Protein AF-0000000068017783 (afdb_homodimer)

Nearest PDB structures (foldseek):
  2cjj-assembly1_A  TM=8.741E-01  e=2.371E-04  Antirrhinum majus
  2cqq-assembly1_A  TM=9.402E-01  e=2.053E-01  Homo sapiens
  1wgx-assembly1_A  TM=7.388E-01  e=7.489E-01  Homo sapiens
  2cra-assembly1_A  TM=5.022E-01  e=3.665E+00  Homo sapiens
  2cjj-assembly1_A  TM=8.751E-01  e=1.896E-04  Antirrhinum majus

InterPro domains:
  IPR001005 SANT/Myb domain [PF00249] (17-60)
  IPR001005 SANT/Myb domain [PS50090] (17-64)
  IPR001005 SANT/Myb domain [SM00717] (13-66)
  IPR001005 SANT/Myb domain [cd00167] (17-60)
  IPR009057 Homedomain-like superfamily [SSF46689] (16-71)
  IPR017884 SANT domain [PS51293] (12-68)
  IPR044636 Transcription factor RADIALIS-like [PTHR43952] (1-82)

pLDDT: mean 80.36, std 24.0, range [30.39, 98.75]

Secondary structure (DSSP, 8-state):
------------TT----HHHHHHHHHHHHHS-TT-TTHHHHHHHHTTTSS-HHHHHHHHHHHHHHHHHHHHTTS---------/------------TT----HHHHHHHHHHHHHS-TT-TTHHHHHHHHTTTSS-HHHHHHHHHHHHHHHHHHHHTTS---------

Structure (mmCIF, N/CA/C/O backbone):
data_AF-0000000068017783-model_v1
#
loop_
_entity.id
_entity.type
_entity.pdbx_description
1 polymer 'Myb-like domain-containing protein'
#
loop_
_atom_site.group_PDB
_atom_site.id
_atom_site.type_symbol
_atom_site.label_atom_id
_atom_site.label_alt_id
_atom_site.label_comp_id
_atom_site.label_asym_id
_atom_site.label_entity_id
_atom_site.label_seq_id
_atom_site.pdbx_PDB_ins_code
_atom_site.Cartn_x
_atom_site.Cartn_y
_atom_site.Cartn_z
_atom_site.occupancy
_atom_site.B_iso_or_equiv
_atom_site.auth_seq_id
_atom_site.auth_comp_id
_atom_site.auth_asym_id
_atom_site.auth_atom_id
_atom_site.pdbx_PDB_model_num
ATOM 1 N N . MET A 1 1 ? 19 -15.031 -42.656 1 30.39 1 MET A N 1
ATOM 2 C CA . MET A 1 1 ? 18.266 -15.242 -41.406 1 30.39 1 MET A CA 1
ATOM 3 C C . MET A 1 1 ? 18.453 -14.07 -40.438 1 30.39 1 MET A C 1
ATOM 5 O O . MET A 1 1 ? 19.578 -13.773 -40.031 1 30.39 1 MET A O 1
ATOM 9 N N . SER A 1 2 ? 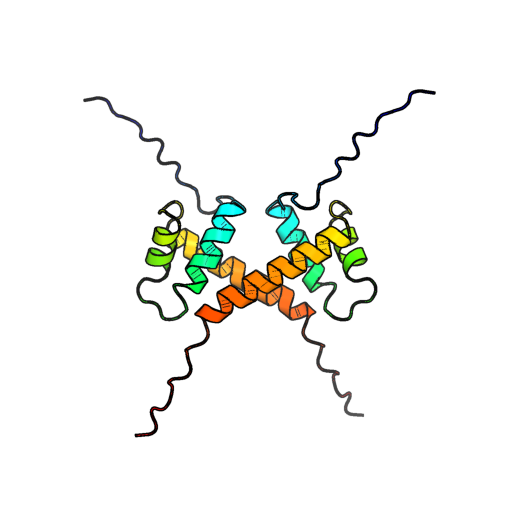17.609 -13.023 -40.562 1 30.42 2 SER A N 1
ATOM 10 C CA . SER A 1 2 ? 17.547 -11.672 -40 1 30.42 2 SER A CA 1
ATOM 11 C C . SER A 1 2 ? 17.5 -11.695 -38.469 1 30.42 2 SER A C 1
ATOM 13 O O . SER A 1 2 ? 16.766 -12.492 -37.875 1 30.42 2 SER A O 1
ATOM 15 N N . SER A 1 3 ? 18.609 -11.414 -37.781 1 34.09 3 SER A N 1
ATOM 16 C CA . SER A 1 3 ? 18.875 -11.297 -36.344 1 34.09 3 SER A CA 1
ATOM 17 C C . SER A 1 3 ? 17.922 -10.305 -35.688 1 34.09 3 SER A C 1
ATOM 19 O O . SER A 1 3 ? 18.016 -9.094 -35.906 1 34.09 3 SER A O 1
ATOM 21 N N . GLY A 1 4 ? 16.594 -10.523 -35.812 1 31.09 4 GLY A N 1
ATOM 22 C CA . GLY A 1 4 ? 15.641 -9.641 -35.156 1 31.09 4 GLY A CA 1
ATOM 23 C C . GLY A 1 4 ? 15.977 -9.336 -33.719 1 31.09 4 GLY A C 1
ATOM 24 O O . GLY A 1 4 ? 16.109 -10.25 -32.906 1 31.09 4 GLY A O 1
ATOM 25 N N . SER A 1 5 ? 16.828 -8.414 -33.438 1 38.06 5 SER A N 1
ATOM 26 C CA . SER A 1 5 ? 17.203 -7.844 -32.125 1 38.06 5 SER A CA 1
ATOM 27 C C . SER A 1 5 ? 15.969 -7.602 -31.266 1 38.06 5 SER A C 1
ATOM 29 O O . SER A 1 5 ? 15.156 -6.723 -31.547 1 38.06 5 SER A O 1
ATOM 31 N N . THR A 1 6 ? 15.172 -8.625 -31.016 1 36.81 6 THR A N 1
ATOM 32 C CA . THR A 1 6 ? 14.031 -8.43 -30.125 1 36.81 6 THR A CA 1
ATOM 33 C C . THR A 1 6 ? 14.438 -7.637 -28.891 1 36.81 6 THR A C 1
ATOM 35 O O . THR A 1 6 ? 15.375 -8.016 -28.188 1 36.81 6 THR A O 1
ATOM 38 N N . SER A 1 7 ? 14.539 -6.344 -28.922 1 38.75 7 SER A N 1
ATOM 39 C CA . SER A 1 7 ? 14.656 -5.352 -27.859 1 38.75 7 SER A CA 1
ATOM 40 C C . SER A 1 7 ? 13.984 -5.832 -26.578 1 38.75 7 SER A C 1
ATOM 42 O O . SER A 1 7 ? 12.758 -5.902 -26.5 1 38.75 7 SER A O 1
ATOM 44 N N . SER A 1 8 ? 14.312 -7.047 -26.094 1 39.22 8 SER A N 1
ATOM 45 C CA . SER A 1 8 ? 13.797 -7.539 -24.812 1 39.22 8 SER A CA 1
ATOM 46 C C . SER A 1 8 ? 13.711 -6.414 -23.781 1 39.22 8 SER A C 1
ATOM 48 O O . SER A 1 8 ? 14.695 -5.727 -23.516 1 39.22 8 SER A O 1
ATOM 50 N N . SER A 1 9 ? 12.805 -5.527 -23.828 1 40.34 9 SER A N 1
ATOM 51 C CA . SER A 1 9 ? 12.5 -4.535 -22.812 1 40.34 9 SER A CA 1
ATOM 52 C C . SER A 1 9 ? 12.812 -5.066 -21.406 1 40.34 9 SER A C 1
ATOM 54 O O . SER A 1 9 ? 12.062 -5.871 -20.859 1 40.34 9 SER A O 1
ATOM 56 N N . ARG A 1 10 ? 13.992 -5.59 -21.094 1 40.5 10 ARG A N 1
ATOM 57 C CA . ARG A 1 10 ? 14.617 -5.914 -19.812 1 40.5 10 ARG A CA 1
ATOM 58 C C . ARG A 1 10 ? 14.07 -5.031 -18.688 1 40.5 10 ARG A C 1
ATOM 60 O O . ARG A 1 10 ? 14.453 -3.867 -18.562 1 40.5 10 ARG A O 1
ATOM 67 N N . GLY A 1 11 ? 12.836 -4.801 -18.578 1 39.78 11 GLY A N 1
ATOM 68 C CA . GLY A 1 11 ? 12.367 -4.008 -17.438 1 39.78 11 GLY A CA 1
ATOM 69 C C . GLY A 1 11 ? 13.211 -4.188 -16.203 1 39.78 11 GLY A C 1
ATOM 70 O O . GLY A 1 11 ? 13.219 -5.262 -15.594 1 39.78 11 GLY A O 1
ATOM 71 N N . GLY A 1 12 ? 14.383 -3.775 -16.156 1 42.38 12 GLY A N 1
ATOM 72 C CA . GLY A 1 12 ? 15.422 -3.66 -15.141 1 42.38 12 GLY A CA 1
ATOM 73 C C . GLY A 1 12 ? 14.875 -3.592 -13.727 1 42.38 12 GLY A C 1
ATOM 74 O O . GLY A 1 12 ? 13.68 -3.352 -13.531 1 42.38 12 GLY A O 1
ATOM 75 N N . ALA A 1 13 ? 15.633 -4.25 -12.688 1 48.38 13 ALA A N 1
ATOM 76 C CA . ALA A 1 13 ? 15.43 -4.312 -11.242 1 48.38 13 ALA A CA 1
ATOM 77 C C . ALA A 1 13 ? 14.719 -3.059 -10.742 1 48.38 13 ALA A C 1
ATOM 79 O O . ALA A 1 13 ? 13.945 -3.119 -9.781 1 48.38 13 ALA A O 1
ATOM 80 N N . ASN A 1 14 ? 15.039 -1.815 -11.375 1 52.81 14 ASN A N 1
ATOM 81 C CA . ASN A 1 14 ? 14.578 -0.524 -10.875 1 52.81 14 ASN A CA 1
ATOM 82 C C . ASN A 1 14 ? 13.359 -0.03 -11.648 1 52.81 14 ASN A C 1
ATOM 84 O O . ASN A 1 14 ? 13.148 1.178 -11.781 1 52.81 14 ASN A O 1
ATOM 88 N N . ALA A 1 15 ? 12.688 -0.983 -12.383 1 64 15 ALA A N 1
ATOM 89 C CA . ALA A 1 15 ? 11.609 -0.49 -13.242 1 64 15 ALA A CA 1
ATOM 90 C C . ALA A 1 15 ? 10.477 0.115 -12.422 1 64 15 ALA A C 1
ATOM 92 O O . ALA A 1 15 ? 10.078 -0.449 -11.398 1 64 15 ALA A O 1
ATOM 93 N N . VAL A 1 16 ? 10.125 1.309 -12.836 1 82.81 16 VAL A N 1
ATOM 94 C CA . VAL A 1 16 ? 9.023 2.045 -12.219 1 82.81 16 VAL A CA 1
ATOM 95 C C . VAL A 1 16 ? 7.715 1.282 -12.422 1 82.81 16 VAL A C 1
ATOM 97 O O . VAL A 1 16 ? 7.422 0.817 -13.523 1 82.81 16 VAL A O 1
ATOM 100 N N . TRP A 1 17 ? 7.137 0.845 -11.375 1 93.69 17 TRP A N 1
ATOM 101 C CA . TRP A 1 17 ? 5.801 0.252 -11.391 1 93.69 17 TRP A CA 1
ATOM 102 C C . TRP A 1 17 ? 4.73 1.321 -11.57 1 93.69 17 TRP A C 1
ATOM 104 O O . TRP A 1 17 ? 4.609 2.232 -10.75 1 93.69 17 TRP A O 1
ATOM 114 N N . SER A 1 18 ? 4 1.12 -12.75 1 90.38 18 SER A N 1
ATOM 115 C CA . SER A 1 18 ? 2.91 2.066 -12.953 1 90.38 18 SER A CA 1
ATOM 116 C C . SER A 1 18 ? 1.792 1.849 -11.945 1 90.38 18 SER A C 1
ATOM 118 O O . SER A 1 18 ? 1.735 0.805 -11.289 1 90.38 18 SER A O 1
ATOM 120 N N . VAL A 1 19 ? 0.881 2.771 -11.867 1 89.94 19 VAL A N 1
ATOM 121 C CA . VAL A 1 19 ? -0.27 2.682 -10.977 1 89.94 19 VAL A CA 1
ATOM 122 C C . VAL A 1 19 ? -1.13 1.48 -11.367 1 89.94 19 VAL A C 1
ATOM 124 O O . VAL A 1 19 ? -1.571 0.721 -10.5 1 89.94 19 VAL A O 1
ATOM 127 N N . ARG A 1 20 ? -1.314 1.325 -12.609 1 91.12 20 ARG A N 1
ATOM 128 C CA . ARG A 1 20 ? -2.121 0.203 -13.078 1 91.12 20 ARG A CA 1
ATOM 129 C C . ARG A 1 20 ? -1.458 -1.127 -12.742 1 91.12 20 ARG A C 1
ATOM 131 O O . ARG A 1 20 ? -2.119 -2.053 -12.266 1 91.12 20 ARG A O 1
ATOM 138 N N . GLU A 1 21 ? -0.164 -1.243 -12.984 1 94.25 21 GLU A N 1
ATOM 139 C CA . GLU A 1 21 ? 0.571 -2.459 -12.648 1 94.25 21 GLU A CA 1
ATOM 140 C C . GLU A 1 21 ? 0.484 -2.762 -11.156 1 94.25 21 GLU A C 1
ATOM 142 O O . GLU A 1 21 ? 0.306 -3.916 -10.758 1 94.25 21 GLU A O 1
ATOM 147 N N . ASN A 1 22 ? 0.589 -1.673 -10.438 1 95.06 22 ASN A N 1
ATOM 148 C CA . ASN A 1 22 ? 0.522 -1.866 -8.992 1 95.06 22 ASN A CA 1
ATOM 149 C C . ASN A 1 22 ? -0.849 -2.377 -8.562 1 95.06 22 ASN A C 1
ATOM 151 O O . ASN A 1 22 ? -0.946 -3.242 -7.688 1 95.06 22 ASN A O 1
ATOM 155 N N . LYS A 1 23 ? -1.844 -1.84 -9.141 1 94.5 23 LYS A N 1
ATOM 156 C CA . LYS A 1 23 ? -3.191 -2.291 -8.805 1 94.5 23 LYS A CA 1
ATOM 157 C C . LYS A 1 23 ? -3.385 -3.762 -9.172 1 94.5 23 LYS A C 1
ATOM 159 O O . LYS A 1 23 ? -3.945 -4.531 -8.391 1 94.5 23 LYS A O 1
ATOM 164 N N . LEU A 1 24 ? -2.92 -4.184 -10.32 1 96.12 24 LEU A N 1
ATOM 165 C CA . LEU A 1 24 ? -2.984 -5.582 -10.734 1 96.12 24 LEU A CA 1
ATOM 166 C C . LEU A 1 24 ? -2.203 -6.469 -9.766 1 96.12 24 LEU A C 1
ATOM 168 O O . LEU A 1 24 ? -2.658 -7.559 -9.414 1 96.12 24 LEU A O 1
ATOM 172 N N . PHE A 1 25 ? -1.063 -5.969 -9.383 1 97.94 25 PHE A N 1
ATOM 173 C CA . PHE A 1 25 ? -0.203 -6.668 -8.43 1 97.94 25 PHE A CA 1
ATOM 174 C C . PHE A 1 25 ? -0.933 -6.914 -7.117 1 97.94 25 PHE A C 1
ATOM 176 O O . PHE A 1 25 ? -0.975 -8.047 -6.625 1 97.94 25 PHE A O 1
ATOM 183 N N . GLU A 1 26 ? -1.541 -5.852 -6.641 1 97.19 26 GLU A N 1
ATOM 184 C CA . GLU A 1 26 ? -2.246 -5.938 -5.363 1 97.19 26 GLU A CA 1
ATOM 185 C C . GLU A 1 26 ? -3.43 -6.895 -5.453 1 97.19 26 GLU A C 1
ATOM 187 O O . GLU A 1 26 ? -3.672 -7.676 -4.527 1 97.19 26 GLU A O 1
ATOM 192 N N . GLU A 1 27 ? -4.148 -6.887 -6.48 1 97 27 GLU A N 1
ATOM 193 C CA . GLU A 1 27 ? -5.262 -7.809 -6.684 1 97 27 GLU A CA 1
ATOM 194 C C . GLU A 1 27 ? -4.773 -9.25 -6.762 1 97 27 GLU A C 1
ATOM 196 O O . GLU A 1 27 ? -5.395 -10.156 -6.195 1 97 27 GLU A O 1
ATOM 201 N N . ALA A 1 28 ? -3.684 -9.484 -7.496 1 98.19 28 ALA A N 1
ATOM 202 C CA . ALA A 1 28 ? -3.117 -10.828 -7.621 1 98.19 28 ALA A CA 1
ATOM 203 C C . ALA A 1 28 ? -2.689 -11.367 -6.258 1 98.19 28 ALA A C 1
ATOM 205 O O . ALA A 1 28 ? -2.877 -12.555 -5.969 1 98.19 28 ALA A O 1
ATOM 206 N N . LEU A 1 29 ? -2.162 -10.5 -5.434 1 97.81 29 LEU A N 1
ATOM 207 C CA . LEU A 1 29 ? -1.739 -10.922 -4.105 1 97.81 29 LEU A CA 1
ATOM 208 C C . LEU A 1 29 ? -2.93 -11.414 -3.287 1 97.81 29 LEU A C 1
ATOM 210 O O . LEU A 1 29 ? -2.793 -12.328 -2.473 1 97.81 29 LEU A O 1
ATOM 214 N N . ALA A 1 30 ? -4.02 -10.711 -3.473 1 96.38 30 ALA A N 1
ATOM 215 C CA . ALA A 1 30 ? -5.23 -11.109 -2.76 1 96.38 30 ALA A CA 1
ATOM 216 C C . ALA A 1 30 ? -5.68 -12.508 -3.182 1 96.38 30 ALA A C 1
ATOM 218 O O . ALA A 1 30 ? -6.191 -13.273 -2.363 1 96.38 30 ALA A O 1
ATOM 219 N N . ASN A 1 31 ? -5.438 -12.828 -4.379 1 96 31 ASN A N 1
ATOM 220 C CA . ASN A 1 31 ? -5.863 -14.102 -4.938 1 96 31 ASN A CA 1
ATOM 221 C C . ASN A 1 31 ? -4.852 -15.211 -4.645 1 96 31 ASN A C 1
ATOM 223 O O . ASN A 1 31 ? -5.23 -16.359 -4.449 1 96 31 ASN A O 1
ATOM 227 N N . TYR A 1 32 ? -3.65 -14.875 -4.723 1 97.38 32 TYR A N 1
ATOM 228 C CA . TYR A 1 32 ? -2.566 -15.797 -4.402 1 97.38 32 TYR A CA 1
ATOM 229 C C . TYR A 1 32 ? -1.876 -15.398 -3.104 1 97.38 32 TYR A C 1
ATOM 231 O O . TYR A 1 32 ? -0.826 -14.75 -3.125 1 97.38 32 TYR A O 1
ATOM 239 N N . GLY A 1 33 ? -2.402 -15.836 -2.035 1 94.44 33 GLY A N 1
ATOM 240 C CA . GLY A 1 33 ? -1.991 -15.43 -0.7 1 94.44 33 GLY A CA 1
ATOM 241 C C . GLY A 1 33 ? -0.785 -16.188 -0.189 1 94.44 33 GLY A C 1
ATOM 242 O O . GLY A 1 33 ? -0.151 -16.938 -0.94 1 94.44 33 GLY A O 1
ATOM 243 N N . GLU A 1 34 ? -0.527 -15.898 1.022 1 92.75 34 GLU A N 1
ATOM 244 C CA . GLU A 1 34 ? 0.581 -16.594 1.675 1 92.75 34 GLU A CA 1
ATOM 245 C C . GLU A 1 34 ? 0.389 -18.109 1.633 1 92.75 34 GLU A C 1
ATOM 247 O O . GLU A 1 34 ? -0.721 -18.594 1.837 1 92.75 34 GLU A O 1
ATOM 252 N N . GLY A 1 35 ? 1.347 -18.781 1.373 1 93.19 35 GLY A N 1
ATOM 253 C CA . GLY A 1 35 ? 1.293 -20.234 1.344 1 93.19 35 GLY A CA 1
ATOM 254 C C . GLY A 1 35 ? 1.035 -20.797 -0.042 1 93.19 35 GLY A C 1
ATOM 255 O O . GLY A 1 35 ? 1.14 -22 -0.257 1 93.19 35 GLY A O 1
ATOM 256 N N . THR A 1 36 ? 0.631 -19.953 -0.929 1 95.75 36 THR A N 1
ATOM 257 C CA . THR A 1 36 ? 0.402 -20.406 -2.299 1 95.75 36 THR A CA 1
ATOM 258 C C . THR A 1 36 ? 1.678 -20.984 -2.9 1 95.75 36 THR A C 1
ATOM 260 O O . THR A 1 36 ? 2.729 -20.344 -2.885 1 95.75 36 THR A O 1
ATOM 263 N N . PRO A 1 37 ? 1.655 -22.219 -3.387 1 97.56 37 PRO A N 1
ATOM 264 C CA . PRO A 1 37 ? 2.826 -22.734 -4.098 1 97.56 37 PRO A CA 1
ATOM 265 C C . PRO A 1 37 ? 3.154 -21.922 -5.355 1 97.56 37 PRO A C 1
ATOM 267 O O . PRO A 1 37 ? 2.248 -21.5 -6.07 1 97.56 37 PRO A O 1
ATOM 270 N N . ASP A 1 38 ? 4.41 -21.672 -5.652 1 98 38 ASP A N 1
ATOM 271 C CA . ASP A 1 38 ? 4.883 -20.922 -6.805 1 98 38 ASP A CA 1
ATOM 272 C C . ASP A 1 38 ? 4.227 -19.547 -6.867 1 98 38 ASP A C 1
ATOM 274 O O . ASP A 1 38 ? 3.881 -19.062 -7.945 1 98 38 ASP A O 1
ATOM 278 N N . ARG A 1 39 ? 3.998 -18.953 -5.777 1 98 39 ARG A N 1
ATOM 279 C CA . ARG A 1 39 ? 3.199 -17.734 -5.613 1 98 39 ARG A CA 1
ATOM 280 C C . ARG A 1 39 ? 3.652 -16.656 -6.582 1 98 39 ARG A C 1
ATOM 282 O O . ARG A 1 39 ? 2.832 -16.062 -7.285 1 98 39 ARG A O 1
ATOM 289 N N . TRP A 1 40 ? 4.953 -16.438 -6.629 1 98.56 40 TRP A N 1
ATOM 290 C CA . TRP A 1 40 ? 5.441 -15.281 -7.383 1 98.56 40 TRP A CA 1
ATOM 291 C C . TRP A 1 40 ? 5.27 -15.5 -8.883 1 98.56 40 TRP A C 1
ATOM 293 O O . TRP A 1 40 ? 5.027 -14.547 -9.625 1 98.56 40 TRP A O 1
ATOM 303 N N . HIS A 1 41 ? 5.367 -16.734 -9.312 1 98.75 41 HIS A N 1
ATOM 304 C CA . HIS A 1 41 ? 5.082 -17.047 -10.711 1 98.75 41 HIS A CA 1
ATOM 305 C C . HIS A 1 41 ? 3.604 -16.844 -11.031 1 98.75 41 HIS A C 1
ATOM 307 O O . HIS A 1 41 ? 3.258 -16.344 -12.102 1 98.75 41 HIS A O 1
ATOM 313 N N . LYS A 1 42 ? 2.771 -17.234 -10.117 1 98.69 42 LYS A N 1
ATOM 314 C CA . LYS A 1 42 ? 1.333 -17.094 -10.328 1 98.69 42 LYS A CA 1
ATOM 315 C C . LYS A 1 42 ? 0.929 -15.617 -10.344 1 98.69 42 LYS A C 1
ATOM 317 O O . LYS A 1 42 ? 0.141 -15.195 -11.188 1 98.69 42 LYS A O 1
ATOM 322 N N . VAL A 1 43 ? 1.482 -14.859 -9.469 1 98.56 43 VAL A N 1
ATOM 323 C CA . VAL A 1 43 ? 1.213 -13.422 -9.445 1 98.56 43 VAL A CA 1
ATOM 324 C C . VAL A 1 43 ? 1.702 -12.781 -10.742 1 98.56 43 VAL A C 1
ATOM 326 O O . VAL A 1 43 ? 0.979 -12.008 -11.375 1 98.56 43 VAL A O 1
ATOM 329 N N . SER A 1 44 ? 2.91 -13.125 -11.148 1 98.5 44 SER A N 1
ATOM 330 C CA . SER A 1 44 ? 3.463 -12.617 -12.398 1 98.5 44 SER A CA 1
ATOM 331 C C . SER A 1 44 ? 2.541 -12.922 -13.57 1 98.5 44 SER A C 1
ATOM 333 O O . SER A 1 44 ? 2.238 -12.039 -14.375 1 98.5 44 SER A O 1
ATOM 335 N N . ARG A 1 45 ? 2.072 -14.102 -13.648 1 98.5 45 ARG A N 1
ATOM 336 C CA . ARG A 1 45 ? 1.189 -14.523 -14.734 1 98.5 45 ARG A CA 1
ATOM 337 C C . ARG A 1 45 ? -0.13 -13.758 -14.688 1 98.5 45 ARG A C 1
ATOM 339 O O . ARG A 1 45 ? -0.643 -13.336 -15.727 1 98.5 45 ARG A O 1
ATOM 346 N N . ALA A 1 46 ? -0.672 -13.664 -13.516 1 98.12 46 ALA A N 1
ATOM 347 C CA . ALA A 1 46 ? -1.936 -12.945 -13.352 1 98.12 46 ALA A CA 1
ATOM 348 C C . ALA A 1 46 ? -1.817 -11.5 -13.828 1 98.12 46 ALA A C 1
ATOM 350 O O . ALA A 1 46 ? -2.805 -10.898 -14.258 1 98.12 46 ALA A O 1
ATOM 351 N N . MET A 1 47 ? -0.616 -10.953 -13.789 1 97.88 47 MET A N 1
ATOM 352 C CA . MET A 1 47 ? -0.368 -9.594 -14.25 1 97.88 47 MET A CA 1
ATOM 353 C C . MET A 1 47 ? -0.105 -9.562 -15.75 1 97.88 47 MET A C 1
ATOM 355 O O . MET A 1 47 ? 0.284 -8.531 -16.297 1 97.88 47 MET A O 1
ATOM 359 N N . GLY A 1 48 ? -0.112 -10.711 -16.422 1 96.94 48 GLY A N 1
ATOM 360 C CA . GLY A 1 48 ? 0.116 -10.781 -17.859 1 96.94 48 GLY A CA 1
ATOM 361 C C . GLY A 1 48 ? 1.562 -11.055 -18.219 1 96.94 48 GLY A C 1
ATOM 362 O O . GLY A 1 48 ? 1.951 -10.938 -19.375 1 96.94 48 GLY A O 1
ATOM 363 N N . GLY A 1 49 ? 2.367 -11.312 -17.234 1 96.06 49 GLY A N 1
ATOM 364 C CA . GLY A 1 49 ? 3.758 -11.656 -17.469 1 96.06 49 GLY A CA 1
ATOM 365 C C . GLY A 1 49 ? 4.641 -10.453 -17.719 1 96.06 49 GLY A C 1
ATOM 366 O O . GLY A 1 49 ? 5.781 -10.594 -18.172 1 96.06 49 GLY A O 1
ATOM 367 N N . THR A 1 50 ? 4.105 -9.242 -17.359 1 94.44 50 THR A N 1
ATOM 368 C CA . THR A 1 50 ? 4.848 -8.023 -17.641 1 94.44 50 THR A CA 1
ATOM 369 C C . THR A 1 50 ? 5.969 -7.824 -16.625 1 94.44 50 THR A C 1
ATOM 371 O O . THR A 1 50 ? 6.895 -7.047 -16.844 1 94.44 50 THR A O 1
ATOM 374 N N . LYS A 1 51 ? 5.84 -8.398 -15.5 1 97.19 51 LYS A N 1
ATOM 375 C CA . LYS A 1 51 ? 6.855 -8.445 -14.453 1 97.19 51 LYS A CA 1
ATOM 376 C C . LYS A 1 51 ? 7.281 -9.883 -14.172 1 97.19 51 LYS A C 1
ATOM 378 O O . LYS A 1 51 ? 6.445 -10.781 -14.109 1 97.19 51 LYS A O 1
ATOM 383 N N . THR A 1 52 ? 8.625 -9.992 -14.008 1 97.06 52 THR A N 1
ATOM 384 C CA . THR A 1 52 ? 9.133 -11.328 -13.695 1 97.06 52 THR A CA 1
ATOM 385 C C . THR A 1 52 ? 8.789 -11.711 -12.266 1 97.06 52 THR A C 1
ATOM 387 O O . THR A 1 52 ? 8.477 -10.852 -11.438 1 97.06 52 THR A O 1
ATOM 390 N N . ALA A 1 53 ? 8.914 -13.031 -11.977 1 98.06 53 ALA A N 1
ATOM 391 C CA . ALA A 1 53 ? 8.695 -13.523 -10.617 1 98.06 53 ALA A CA 1
ATOM 392 C C . ALA A 1 53 ? 9.617 -12.828 -9.625 1 98.06 53 ALA A C 1
ATOM 394 O O . ALA A 1 53 ? 9.203 -12.492 -8.516 1 98.06 53 ALA A O 1
ATOM 395 N N . ASP A 1 54 ? 10.758 -12.641 -10.023 1 97.75 54 ASP A N 1
ATOM 396 C CA . ASP A 1 54 ? 11.703 -11.977 -9.133 1 97.75 54 ASP A CA 1
ATOM 397 C C . ASP A 1 54 ? 11.305 -10.523 -8.891 1 97.75 54 ASP A C 1
ATOM 399 O O . ASP A 1 54 ? 11.391 -10.031 -7.762 1 97.75 54 ASP A O 1
ATOM 403 N N . GLU A 1 55 ? 10.883 -9.82 -9.898 1 97.31 55 GLU A N 1
ATOM 404 C CA . GLU A 1 55 ? 10.422 -8.445 -9.758 1 97.31 55 GLU A CA 1
ATOM 405 C C . GLU A 1 55 ? 9.195 -8.367 -8.852 1 97.31 55 GLU A C 1
ATOM 407 O O . GLU A 1 55 ? 9.078 -7.457 -8.023 1 97.31 55 GLU A O 1
ATOM 412 N N . VAL A 1 56 ? 8.375 -9.266 -9.016 1 97.94 56 VAL A N 1
ATOM 413 C CA . VAL A 1 56 ? 7.148 -9.336 -8.227 1 97.94 56 VAL A CA 1
ATOM 414 C C . VAL A 1 56 ? 7.496 -9.555 -6.75 1 97.94 56 VAL A C 1
ATOM 416 O O . VAL A 1 56 ? 6.957 -8.875 -5.875 1 97.94 56 VAL A O 1
ATOM 419 N N . ARG A 1 57 ? 8.344 -10.445 -6.555 1 97.75 57 ARG A N 1
ATOM 420 C CA . ARG A 1 57 ? 8.766 -10.719 -5.184 1 97.75 57 ARG A CA 1
ATOM 421 C C . ARG A 1 57 ? 9.398 -9.477 -4.555 1 97.75 57 ARG A C 1
ATOM 423 O O . ARG A 1 57 ? 9.078 -9.125 -3.42 1 97.75 57 ARG A O 1
ATOM 430 N N . ASN A 1 58 ? 10.258 -8.883 -5.234 1 97.5 58 ASN A N 1
ATOM 431 C CA . ASN A 1 58 ? 10.898 -7.676 -4.73 1 97.5 58 ASN A CA 1
ATOM 432 C C . ASN A 1 58 ? 9.883 -6.578 -4.441 1 97.5 58 ASN A C 1
ATOM 434 O O . ASN A 1 58 ? 9.969 -5.898 -3.418 1 97.5 58 ASN A O 1
ATOM 438 N N . HIS A 1 59 ? 8.953 -6.395 -5.352 1 97.19 59 HIS A N 1
ATOM 439 C CA . HIS A 1 59 ? 7.906 -5.398 -5.168 1 97.19 59 HIS A CA 1
ATOM 440 C C . HIS A 1 59 ? 7.062 -5.707 -3.934 1 97.19 59 HIS A C 1
ATOM 442 O O . HIS A 1 59 ? 6.641 -4.793 -3.223 1 97.19 59 HIS A O 1
ATOM 448 N N . TYR A 1 60 ? 6.898 -6.977 -3.676 1 97.44 60 TYR A N 1
ATOM 449 C CA . TYR A 1 60 ? 6.184 -7.398 -2.475 1 97.44 60 TYR A CA 1
ATOM 450 C C . TYR A 1 60 ? 6.957 -7.008 -1.219 1 97.44 60 TYR A C 1
ATOM 452 O O . TYR A 1 60 ? 6.371 -6.527 -0.246 1 97.44 60 TYR A O 1
ATOM 460 N N . GLU A 1 61 ? 8.195 -7.227 -1.229 1 97.19 61 GLU A N 1
ATOM 461 C CA . GLU A 1 61 ? 9.016 -6.871 -0.075 1 97.19 61 GLU A CA 1
ATOM 462 C C . GLU A 1 61 ? 8.977 -5.371 0.191 1 97.19 61 GLU A C 1
ATOM 464 O O . GLU A 1 61 ? 8.883 -4.941 1.343 1 97.19 61 GLU A O 1
ATOM 469 N N . ILE A 1 62 ? 9 -4.559 -0.855 1 95.31 62 ILE A N 1
ATOM 470 C CA . ILE A 1 62 ? 8.898 -3.107 -0.731 1 95.31 62 ILE A CA 1
ATOM 471 C C . ILE A 1 62 ? 7.535 -2.73 -0.167 1 95.31 62 ILE A C 1
ATOM 473 O O . ILE A 1 62 ? 7.438 -1.907 0.746 1 95.31 62 ILE A O 1
ATOM 477 N N . LEU A 1 63 ? 6.508 -3.322 -0.716 1 95.69 63 LEU A N 1
ATOM 478 C CA . LEU A 1 63 ? 5.152 -3.086 -0.235 1 95.69 63 LEU A CA 1
ATOM 479 C C . LEU A 1 63 ? 5.039 -3.398 1.253 1 95.69 63 LEU A C 1
ATOM 481 O O . LEU A 1 63 ? 4.441 -2.631 2.012 1 95.69 63 LEU A O 1
ATOM 485 N N . GLU A 1 64 ? 5.648 -4.559 1.681 1 94.88 64 GLU A N 1
ATOM 486 C CA . GLU A 1 64 ? 5.617 -4.945 3.088 1 94.88 64 GLU A CA 1
ATOM 487 C C . GLU A 1 64 ? 6.309 -3.906 3.963 1 94.88 64 GLU A C 1
ATOM 489 O O . GLU A 1 64 ? 5.828 -3.584 5.051 1 94.88 64 GLU A O 1
ATOM 494 N N . GLU A 1 65 ? 7.395 -3.402 3.568 1 95.12 65 GLU A N 1
ATOM 495 C CA . GLU A 1 65 ? 8.109 -2.363 4.309 1 95.12 65 GLU A CA 1
ATOM 496 C C . GLU A 1 65 ? 7.266 -1.094 4.418 1 95.12 65 GLU A C 1
ATOM 498 O O . GLU A 1 65 ? 7.219 -0.466 5.48 1 95.12 65 GLU A O 1
ATOM 503 N N . ASP A 1 66 ? 6.605 -0.702 3.309 1 93.81 66 ASP A N 1
ATOM 504 C CA . ASP A 1 66 ? 5.738 0.474 3.33 1 93.81 66 ASP A CA 1
ATOM 505 C C . ASP A 1 66 ? 4.602 0.3 4.332 1 93.81 66 ASP A C 1
ATOM 507 O O . ASP A 1 66 ? 4.273 1.229 5.074 1 93.81 66 ASP A O 1
ATOM 511 N N . ILE A 1 67 ? 4.047 -0.901 4.352 1 93.5 67 ILE A N 1
ATOM 512 C CA . ILE A 1 67 ? 2.943 -1.171 5.266 1 93.5 67 ILE A CA 1
ATOM 513 C C . ILE A 1 67 ? 3.432 -1.05 6.711 1 93.5 67 ILE A C 1
ATOM 515 O O . ILE A 1 67 ? 2.758 -0.452 7.551 1 93.5 67 ILE A O 1
ATOM 519 N N . LYS A 1 68 ? 4.535 -1.559 7.016 1 93.81 68 LYS A N 1
ATOM 520 C CA . LYS A 1 68 ? 5.098 -1.471 8.359 1 93.81 68 LYS A CA 1
ATOM 521 C C . LYS A 1 68 ? 5.344 -0.018 8.758 1 93.81 68 LYS A C 1
ATOM 523 O O . LYS A 1 68 ? 5.07 0.372 9.898 1 93.81 68 LYS A O 1
ATOM 528 N N . LEU A 1 69 ? 5.812 0.724 7.887 1 93.25 69 LEU A N 1
ATOM 529 C CA . LEU A 1 69 ? 6.086 2.133 8.148 1 93.25 69 LEU A CA 1
ATOM 530 C C . LEU A 1 69 ? 4.801 2.881 8.492 1 93.25 69 LEU A C 1
ATOM 532 O O . LEU A 1 69 ? 4.75 3.617 9.477 1 93.25 69 LEU A O 1
ATOM 536 N N . ILE A 1 70 ? 3.771 2.67 7.711 1 93.25 70 ILE A N 1
ATOM 537 C CA . ILE A 1 70 ? 2.492 3.344 7.914 1 93.25 70 ILE A CA 1
ATOM 538 C C . ILE A 1 70 ? 1.894 2.92 9.258 1 93.25 70 ILE A C 1
ATOM 540 O O . ILE A 1 70 ? 1.366 3.752 10 1 93.25 70 ILE A O 1
ATOM 544 N N . GLU A 1 71 ? 2.002 1.637 9.523 1 90.88 71 GLU A N 1
ATOM 545 C CA . GLU A 1 71 ? 1.421 1.101 10.75 1 90.88 71 GLU A CA 1
ATOM 546 C C . GLU A 1 71 ? 2.127 1.656 11.984 1 90.88 71 GLU A C 1
ATOM 548 O O . GLU A 1 71 ? 1.536 1.734 13.062 1 90.88 71 GLU A O 1
ATOM 553 N N . SER A 1 72 ? 3.293 1.955 11.859 1 91.44 72 SER A N 1
ATOM 554 C CA . SER A 1 72 ? 4.035 2.531 12.977 1 91.44 72 SER A CA 1
ATOM 555 C C . SER A 1 72 ? 3.414 3.85 13.43 1 91.44 72 SER A C 1
ATOM 557 O O . SER A 1 72 ? 3.564 4.246 14.586 1 91.44 72 SER A O 1
ATOM 559 N N . GLY A 1 73 ? 2.727 4.535 12.508 1 88.62 73 GLY A N 1
ATOM 560 C CA . GLY A 1 73 ? 2.025 5.77 12.836 1 88.62 73 GLY A CA 1
ATOM 561 C C . GLY A 1 73 ? 0.648 5.531 13.43 1 88.62 73 GLY A C 1
ATOM 562 O O . GLY A 1 73 ? 0.005 6.465 13.906 1 88.62 73 GLY A O 1
ATOM 563 N N . ARG A 1 74 ? 0.069 4.402 13.305 1 85.25 74 ARG A N 1
ATOM 564 C CA . ARG A 1 74 ? -1.258 4.066 13.812 1 85.25 74 ARG A CA 1
ATOM 565 C C . ARG A 1 74 ? -1.188 3.586 15.258 1 85.25 74 ARG A C 1
ATOM 567 O O . ARG A 1 74 ? -2.178 3.658 15.984 1 85.25 74 ARG A O 1
ATOM 574 N N . VAL A 1 75 ? -0.071 2.881 15.68 1 73.5 75 VAL A N 1
ATOM 575 C CA . VAL A 1 75 ? 0.05 2.285 17 1 73.5 75 VAL A CA 1
ATOM 576 C C . VAL A 1 75 ? 0.413 3.363 18.031 1 73.5 75 VAL A C 1
ATOM 578 O O . VAL A 1 75 ? 1.34 4.148 17.797 1 73.5 75 VAL A O 1
ATOM 581 N N . PRO A 1 76 ? -0.701 3.574 18.938 1 62.72 76 PRO A N 1
ATOM 582 C CA . PRO A 1 76 ? -0.264 4.477 20 1 62.72 76 PRO A CA 1
ATOM 583 C C . PRO A 1 76 ? 0.926 3.93 20.797 1 62.72 76 PRO A C 1
ATOM 5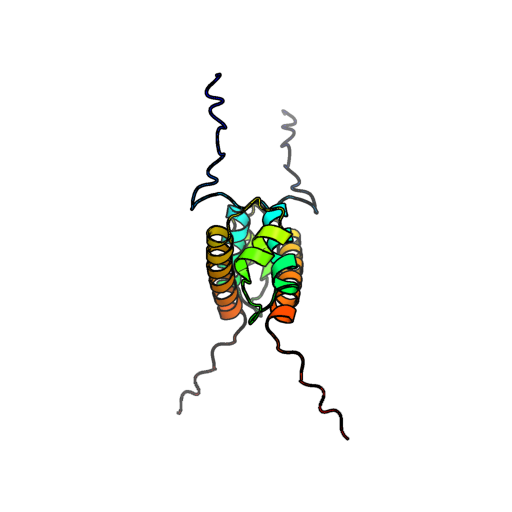85 O O . PRO A 1 76 ? 1.073 2.713 20.922 1 62.72 76 PRO A O 1
ATOM 588 N N . PHE A 1 77 ? 2.049 4.66 20.844 1 56.12 77 PHE A N 1
ATOM 589 C CA . PHE A 1 77 ? 3.117 4.273 21.75 1 56.12 77 PHE A CA 1
ATOM 590 C C . PHE A 1 77 ? 2.551 3.838 23.094 1 56.12 77 PHE A C 1
ATOM 592 O O . PHE A 1 77 ? 1.604 4.441 23.609 1 56.12 77 PHE A O 1
ATOM 599 N N . PRO A 1 78 ? 2.871 2.523 23.438 1 52.31 78 PRO A N 1
ATOM 600 C CA . PRO A 1 78 ? 2.471 2.244 24.812 1 52.31 78 PRO A CA 1
ATOM 601 C C . PRO A 1 78 ? 2.838 3.373 25.781 1 52.31 78 PRO A C 1
ATOM 603 O O . PRO A 1 78 ? 3.832 4.07 25.562 1 52.31 78 PRO A O 1
ATOM 606 N N . LYS A 1 79 ? 1.785 3.984 26.297 1 50.91 79 LYS A N 1
ATOM 607 C CA . LYS A 1 79 ? 2.121 4.852 27.422 1 50.91 79 LYS A CA 1
ATOM 608 C C . LYS A 1 79 ? 3.148 4.191 28.344 1 50.91 79 LYS A C 1
ATOM 610 O O . LYS A 1 79 ? 2.957 3.053 28.781 1 50.91 79 LYS A O 1
ATOM 615 N N . TYR A 1 80 ? 4.312 4.316 28.172 1 52.66 80 TYR A N 1
ATOM 616 C CA . TYR A 1 80 ? 5.238 3.869 29.203 1 52.66 80 TYR A CA 1
ATOM 617 C C . TYR A 1 80 ? 4.719 4.223 30.594 1 52.66 80 TYR A C 1
ATOM 619 O O . TYR A 1 80 ? 4.344 5.367 30.844 1 52.66 80 TYR A O 1
ATOM 627 N N . LYS A 1 81 ? 4.055 3.303 31.297 1 47 81 LYS A N 1
ATOM 628 C CA . LYS A 1 81 ? 3.795 3.469 32.719 1 47 81 LYS A CA 1
ATOM 629 C C . LYS A 1 81 ? 5.062 3.877 33.469 1 47 81 LYS A C 1
ATOM 631 O O . LYS A 1 81 ? 6.062 3.156 33.438 1 47 81 LYS A O 1
ATOM 636 N N . TYR A 1 82 ? 5.371 5.164 33.531 1 41.22 82 TYR A N 1
ATOM 637 C CA . TYR A 1 82 ? 6.387 5.496 34.5 1 41.22 82 TYR A CA 1
ATOM 638 C C . TYR A 1 82 ? 6.023 4.918 35.875 1 41.22 82 TYR A C 1
ATOM 640 O O . TYR A 1 82 ? 4.906 5.117 36.375 1 41.22 82 TYR A O 1
ATOM 648 N N . ARG A 1 83 ? 6.453 3.725 36.188 1 44.97 83 ARG A N 1
ATOM 649 C CA . ARG A 1 83 ? 6.438 3.254 37.594 1 44.97 83 ARG A CA 1
ATOM 650 C C . ARG A 1 83 ? 6.945 4.332 38.531 1 44.97 83 ARG A C 1
ATOM 652 O O . ARG A 1 83 ? 8.117 4.711 38.5 1 44.97 83 ARG A O 1
ATOM 659 N N . ASN A 1 84 ? 6.215 5.453 38.688 1 30.8 84 ASN A N 1
ATOM 660 C CA . ASN A 1 84 ? 6.496 6.059 40 1 30.8 84 ASN A CA 1
ATOM 661 C C . ASN A 1 84 ? 5.988 5.191 41.156 1 30.8 84 ASN A C 1
ATOM 663 O O . ASN A 1 84 ? 4.902 4.609 41.062 1 30.8 84 ASN A O 1
ATOM 667 N N . MET B 1 1 ? -3.426 45.969 -16.391 1 30.75 1 MET B N 1
ATOM 668 C CA . MET B 1 1 ? -3.113 44.906 -15.438 1 30.75 1 MET B CA 1
ATOM 669 C C . MET B 1 1 ? -3.447 43.531 -16.016 1 30.75 1 MET B C 1
ATOM 671 O O . MET B 1 1 ? -4.578 43.312 -16.453 1 30.75 1 MET B O 1
ATOM 675 N N . SER B 1 2 ? -2.43 42.781 -16.531 1 31.25 2 SER B N 1
ATOM 676 C CA . SER B 1 2 ? -2.314 41.531 -17.281 1 31.25 2 SER B CA 1
ATOM 677 C C . SER B 1 2 ? -2.939 40.375 -16.531 1 31.25 2 SER B C 1
ATOM 679 O O . SER B 1 2 ? -2.777 40.25 -15.312 1 31.25 2 SER B O 1
ATOM 681 N N . SER B 1 3 ? -4.105 39.812 -16.922 1 35.22 3 SER B N 1
ATOM 682 C CA . SER B 1 3 ? -4.938 38.688 -16.5 1 35.22 3 SER B CA 1
ATOM 683 C C . SER B 1 3 ? -4.148 37.375 -16.469 1 35.22 3 SER B C 1
ATOM 685 O O . SER B 1 3 ? -3.85 36.812 -17.531 1 35.22 3 SER B O 1
ATOM 687 N N . GLY B 1 4 ? -2.967 37.344 -15.812 1 31.81 4 GLY B N 1
ATOM 688 C CA . GLY B 1 4 ? -2.184 36.125 -15.781 1 31.81 4 GLY B CA 1
ATOM 689 C C . GLY B 1 4 ? -3.006 34.906 -15.438 1 31.81 4 GLY B C 1
ATOM 690 O O . GLY B 1 4 ? -3.621 34.844 -14.367 1 31.81 4 GLY B O 1
ATOM 691 N N . SER B 1 5 ? -3.688 34.25 -16.328 1 39.06 5 SER B N 1
ATOM 692 C CA . SER B 1 5 ? -4.426 33 -16.297 1 39.06 5 SER B CA 1
ATOM 693 C C . SER B 1 5 ? -3.631 31.922 -15.57 1 39.06 5 SER B C 1
ATOM 695 O O . SER B 1 5 ? -2.621 31.438 -16.078 1 39.06 5 SER B O 1
ATOM 697 N N . THR B 1 6 ? -3.223 32.156 -14.352 1 36.88 6 THR B N 1
ATOM 698 C CA . THR B 1 6 ? -2.508 31.094 -13.625 1 36.88 6 THR B CA 1
ATOM 699 C C . THR B 1 6 ? -3.207 29.75 -13.789 1 36.88 6 THR B C 1
ATOM 701 O O . THR B 1 6 ? -4.406 29.641 -13.523 1 36.88 6 THR B O 1
ATOM 704 N N . SER B 1 7 ? -3.008 29 -14.836 1 39.28 7 SER B N 1
ATOM 705 C CA . SER B 1 7 ? -3.332 27.609 -15.125 1 39.28 7 SER B CA 1
ATOM 706 C C . SER B 1 7 ? -3.33 26.766 -13.852 1 39.28 7 SER B C 1
ATOM 708 O O . SER B 1 7 ? -2.273 26.5 -13.273 1 39.28 7 SER B O 1
ATOM 710 N N . SER B 1 8 ? -4.055 27.141 -12.797 1 39.47 8 SER B N 1
ATOM 711 C CA . SER B 1 8 ? -4.199 26.344 -11.586 1 39.47 8 SER B CA 1
ATOM 712 C C . SER B 1 8 ? -4.301 24.859 -11.922 1 39.47 8 SER B C 1
ATOM 714 O O . SER B 1 8 ? -5.172 24.438 -12.688 1 39.47 8 SER B O 1
ATOM 716 N N . SER B 1 9 ? -3.309 24.172 -12.312 1 40.72 9 SER B N 1
ATOM 717 C CA . SER B 1 9 ? -3.252 22.719 -12.477 1 40.72 9 SER B CA 1
ATOM 718 C C . SER B 1 9 ? -4.16 22.016 -11.469 1 40.72 9 SER B C 1
ATOM 720 O O . SER B 1 9 ? -3.836 21.953 -10.281 1 40.72 9 SER B O 1
ATOM 722 N N . ARG B 1 10 ? -5.449 22.312 -11.32 1 40.72 10 ARG B N 1
ATOM 723 C CA . ARG B 1 10 ? -6.566 21.641 -10.656 1 40.72 10 ARG B CA 1
ATOM 724 C C . ARG B 1 10 ? -6.332 20.141 -10.578 1 40.72 10 ARG B C 1
ATOM 726 O O . ARG B 1 10 ? -6.508 19.422 -11.562 1 40.72 10 ARG B O 1
ATOM 733 N N . GLY B 1 11 ? -5.242 19.625 -10.203 1 40.03 11 GLY B N 1
ATOM 734 C CA . GLY B 1 11 ? -5.09 18.188 -10.07 1 40.03 11 GLY B CA 1
ATOM 735 C C . GLY B 1 11 ? -6.367 17.484 -9.641 1 40.03 11 GLY B C 1
ATOM 736 O O . GLY B 1 11 ? -6.82 17.656 -8.508 1 40.03 11 GLY B O 1
ATOM 737 N N . GLY B 1 12 ? -7.352 17.453 -10.383 1 42.66 12 GLY B N 1
ATOM 738 C CA . GLY B 1 12 ? -8.656 16.812 -10.367 1 42.66 12 GLY B CA 1
ATOM 739 C C . GLY B 1 12 ? -8.703 15.562 -9.508 1 42.66 12 GLY B C 1
ATOM 740 O O . GLY B 1 12 ? -7.656 15.016 -9.141 1 42.66 12 GLY B O 1
ATOM 741 N N . ALA B 1 13 ? -9.93 15.281 -8.781 1 48.34 13 ALA B N 1
ATOM 742 C CA . ALA B 1 13 ? -10.312 14.148 -7.938 1 48.34 13 ALA B CA 1
ATOM 743 C C . ALA B 1 13 ? -9.602 12.875 -8.383 1 48.34 13 ALA B C 1
ATOM 745 O O . ALA B 1 13 ? -9.289 12.008 -7.562 1 48.34 13 ALA B O 1
ATOM 746 N N . ASN B 1 14 ? -9.398 12.688 -9.797 1 52.69 14 ASN B N 1
ATOM 747 C CA . ASN B 1 14 ? -8.914 11.438 -10.367 1 52.69 14 ASN B CA 1
ATOM 748 C C . ASN B 1 14 ? -7.422 11.516 -10.695 1 52.69 14 ASN B C 1
ATOM 750 O O . ASN B 1 14 ? -6.953 10.859 -11.633 1 52.69 14 ASN B O 1
ATOM 754 N N . ALA B 1 15 ? -6.727 12.531 -10.07 1 64 15 ALA B N 1
ATOM 755 C CA . ALA B 1 15 ? -5.344 12.711 -10.492 1 64 15 ALA B CA 1
ATOM 756 C C . ALA B 1 15 ? -4.496 11.484 -10.148 1 64 15 ALA B C 1
ATOM 758 O O . ALA B 1 15 ? -4.613 10.938 -9.047 1 64 15 ALA B O 1
ATOM 759 N N . VAL B 1 16 ? -3.779 11.039 -11.164 1 82.75 16 VAL B N 1
ATOM 760 C CA . VAL B 1 16 ? -2.857 9.914 -11.039 1 82.75 16 VAL B CA 1
ATOM 761 C C . VAL B 1 16 ? -1.742 10.273 -10.055 1 82.75 16 VAL B C 1
ATOM 763 O O . VAL B 1 16 ? -1.172 11.367 -10.125 1 82.75 16 VAL B O 1
ATOM 766 N N . TRP B 1 17 ? -1.688 9.586 -8.984 1 93.81 17 TRP B N 1
ATOM 767 C CA . TRP B 1 17 ? -0.583 9.688 -8.039 1 93.81 17 TRP B CA 1
ATOM 768 C C . TRP B 1 17 ? 0.664 8.992 -8.578 1 93.81 17 TRP B C 1
ATOM 770 O O . TRP B 1 17 ? 0.649 7.785 -8.828 1 93.81 17 TRP B O 1
ATOM 780 N N . SER B 1 18 ? 1.712 9.906 -8.742 1 90.31 18 SER B N 1
ATOM 781 C CA . SER B 1 18 ? 2.959 9.297 -9.188 1 90.31 18 SER B CA 1
ATOM 782 C C . SER B 1 18 ? 3.564 8.414 -8.102 1 90.31 18 SER B C 1
ATOM 784 O O . SER B 1 18 ? 3.186 8.508 -6.934 1 90.31 18 SER B O 1
ATOM 786 N N . VAL B 1 19 ? 4.539 7.629 -8.461 1 89.88 19 VAL B N 1
ATOM 787 C CA . VAL B 1 19 ? 5.242 6.758 -7.523 1 89.88 19 VAL B CA 1
ATOM 788 C C . VAL B 1 19 ? 5.941 7.598 -6.457 1 89.88 19 VAL B C 1
ATOM 790 O O . VAL B 1 19 ? 5.883 7.281 -5.27 1 89.88 19 VAL B O 1
ATOM 793 N N . ARG B 1 20 ? 6.543 8.617 -6.883 1 91.06 20 ARG B N 1
ATOM 794 C CA . ARG B 1 20 ? 7.242 9.492 -5.941 1 91.06 20 ARG B CA 1
ATOM 795 C C . ARG B 1 20 ? 6.262 10.148 -4.973 1 91.06 20 ARG B C 1
ATOM 797 O O . ARG B 1 20 ? 6.516 10.195 -3.766 1 91.06 20 ARG B O 1
ATOM 804 N N . GLU B 1 21 ? 5.148 10.656 -5.48 1 94.19 21 GLU B N 1
ATOM 805 C CA . GLU B 1 21 ? 4.129 11.258 -4.629 1 94.19 21 GLU B CA 1
ATOM 806 C C . GLU B 1 21 ? 3.602 10.25 -3.609 1 94.19 21 GLU B C 1
ATOM 808 O O . GLU B 1 21 ? 3.4 10.586 -2.441 1 94.19 21 GLU B O 1
ATOM 813 N N . ASN B 1 22 ? 3.447 9.07 -4.129 1 95 22 ASN B N 1
ATOM 814 C CA . ASN B 1 22 ? 2.943 8.039 -3.229 1 95 22 ASN B CA 1
ATOM 815 C C . ASN B 1 22 ? 3.938 7.734 -2.111 1 95 22 ASN B C 1
ATOM 817 O O . ASN B 1 22 ? 3.541 7.543 -0.959 1 95 22 ASN B O 1
ATOM 821 N N . LYS B 1 23 ? 5.156 7.68 -2.463 1 94.44 23 LYS B N 1
ATOM 822 C CA . LYS B 1 23 ? 6.176 7.426 -1.448 1 94.44 23 LYS B CA 1
ATOM 823 C C . LYS B 1 23 ? 6.203 8.539 -0.406 1 94.44 23 LYS B C 1
ATOM 825 O O . LYS B 1 23 ? 6.281 8.273 0.795 1 94.44 23 LYS B O 1
ATOM 830 N N . LEU B 1 24 ? 6.125 9.781 -0.822 1 96.06 24 LEU B N 1
ATOM 831 C CA . LEU B 1 24 ? 6.07 10.914 0.092 1 96.06 24 LEU B CA 1
ATOM 832 C C . LEU B 1 24 ? 4.836 10.836 0.983 1 96.06 24 LEU B C 1
ATOM 834 O O . LEU B 1 24 ? 4.914 11.109 2.182 1 96.06 24 LEU B O 1
ATOM 838 N N . PHE B 1 25 ? 3.75 10.461 0.367 1 97.94 25 PHE B N 1
ATOM 839 C CA . PHE B 1 25 ? 2.486 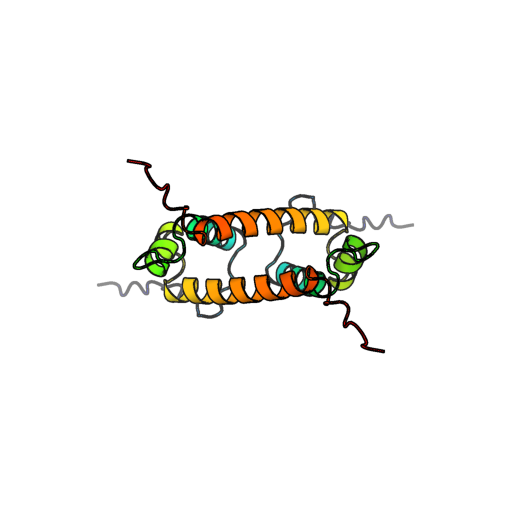10.297 1.075 1 97.94 25 PHE B CA 1
ATOM 840 C C . PHE B 1 25 ? 2.619 9.273 2.195 1 97.94 25 PHE B C 1
ATOM 842 O O . PHE B 1 25 ? 2.26 9.555 3.342 1 97.94 25 PHE B O 1
ATOM 849 N N . GLU B 1 26 ? 3.197 8.148 1.822 1 97.12 26 GLU B N 1
ATOM 850 C CA . GLU B 1 26 ? 3.352 7.07 2.789 1 97.12 26 GLU B CA 1
ATOM 851 C C . GLU B 1 26 ? 4.277 7.477 3.932 1 97.12 26 GLU B C 1
ATOM 853 O O . GLU B 1 26 ? 4.012 7.172 5.094 1 97.12 26 GLU B O 1
ATOM 858 N N . GLU B 1 27 ? 5.312 8.141 3.68 1 96.94 27 GLU B N 1
ATOM 859 C CA . GLU B 1 27 ? 6.227 8.633 4.707 1 96.94 27 GLU B CA 1
ATOM 860 C C . GLU B 1 27 ? 5.535 9.641 5.621 1 96.94 27 GLU B C 1
ATOM 862 O O . GLU B 1 27 ? 5.723 9.617 6.836 1 96.94 27 GLU B O 1
ATOM 867 N N . ALA B 1 28 ? 4.762 10.555 5.027 1 98.19 28 ALA B N 1
ATOM 868 C CA . ALA B 1 28 ? 4.035 11.555 5.805 1 98.19 28 ALA B CA 1
ATOM 869 C C . ALA B 1 28 ? 3.043 10.891 6.758 1 98.19 28 ALA B C 1
ATOM 871 O O . ALA B 1 28 ? 2.879 11.328 7.898 1 98.19 28 ALA B O 1
ATOM 872 N N . LEU B 1 29 ? 2.43 9.836 6.285 1 97.81 29 LEU B N 1
ATOM 873 C CA . LEU B 1 29 ? 1.476 9.133 7.133 1 97.81 29 LEU B CA 1
ATOM 874 C C . LEU B 1 29 ? 2.166 8.555 8.367 1 97.81 29 LEU B C 1
ATOM 876 O O . LEU B 1 29 ? 1.567 8.484 9.445 1 97.81 29 LEU B O 1
ATOM 880 N N . ALA B 1 30 ? 3.359 8.078 8.133 1 96.31 30 ALA B N 1
ATOM 881 C CA . ALA B 1 30 ? 4.125 7.527 9.242 1 96.31 30 ALA B CA 1
ATOM 882 C C . ALA B 1 30 ? 4.418 8.602 10.289 1 96.31 30 ALA B C 1
ATOM 884 O O . ALA B 1 30 ? 4.434 8.312 11.492 1 96.31 30 ALA B O 1
ATOM 885 N N . ASN B 1 31 ? 4.574 9.766 9.844 1 95.94 31 ASN B N 1
ATOM 886 C CA . ASN B 1 31 ? 4.926 10.883 10.727 1 95.94 31 ASN B CA 1
ATOM 887 C C . ASN B 1 31 ? 3.686 11.5 11.367 1 95.94 31 ASN B C 1
ATOM 889 O O . ASN B 1 31 ? 3.738 11.961 12.508 1 95.94 31 ASN B O 1
ATOM 893 N N . TYR B 1 32 ? 2.68 11.578 10.625 1 97.31 32 TYR B N 1
ATOM 894 C CA . TYR B 1 32 ? 1.398 12.078 11.109 1 97.31 32 TYR B CA 1
ATOM 895 C C . TYR B 1 32 ? 0.371 10.961 11.195 1 97.31 32 TYR B C 1
ATOM 897 O O . TYR B 1 32 ? -0.46 10.797 10.297 1 97.31 32 TYR B O 1
ATOM 905 N N . GLY B 1 33 ? 0.374 10.273 12.266 1 94.44 33 GLY B N 1
ATOM 906 C CA . GLY B 1 33 ? -0.415 9.07 12.469 1 94.44 33 GLY B CA 1
ATOM 907 C C . GLY B 1 33 ? -1.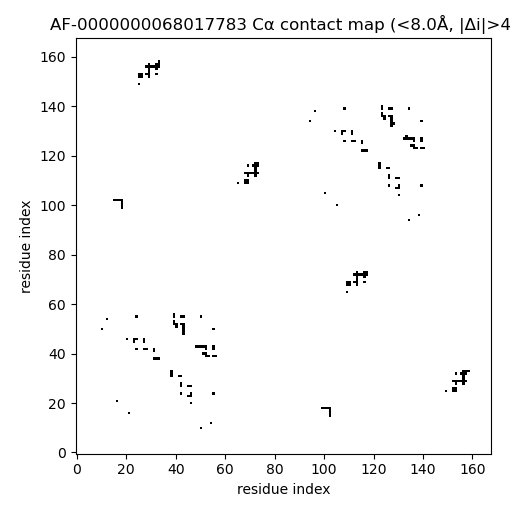848 9.359 12.883 1 94.44 33 GLY B C 1
ATOM 908 O O . GLY B 1 33 ? -2.285 10.508 12.859 1 94.44 33 GLY B O 1
ATOM 909 N N . GLU B 1 34 ? -2.477 8.297 13.164 1 92.62 34 GLU B N 1
ATOM 910 C CA . GLU B 1 34 ? -3.857 8.406 13.625 1 92.62 34 GLU B CA 1
ATOM 911 C C . GLU B 1 34 ? -3.957 9.297 14.859 1 92.62 34 GLU B C 1
ATOM 913 O O . GLU B 1 34 ? -3.119 9.219 15.758 1 92.62 34 GLU B O 1
ATOM 918 N N . GLY B 1 35 ? -4.859 10.078 14.898 1 93.19 35 GLY B N 1
ATOM 919 C CA . GLY B 1 35 ? -5.078 10.953 16.047 1 93.19 35 GLY B CA 1
ATOM 920 C C . GLY B 1 35 ? -4.434 12.32 15.883 1 93.19 35 GLY B C 1
ATOM 921 O O . GLY B 1 35 ? -4.68 13.219 16.688 1 93.19 35 GLY B O 1
ATOM 922 N N . THR B 1 36 ? -3.576 12.445 14.938 1 95.81 36 THR B N 1
ATOM 923 C CA . THR B 1 36 ? -2.945 13.734 14.688 1 95.81 36 THR B CA 1
ATOM 924 C C . THR B 1 36 ? -3.994 14.797 14.375 1 95.81 36 THR B C 1
ATOM 926 O O . THR B 1 36 ? -4.828 14.609 13.484 1 95.81 36 THR B O 1
ATOM 929 N N . PRO B 1 37 ? -4.039 15.914 15.102 1 97.62 37 PRO B N 1
ATOM 930 C CA . PRO B 1 37 ? -4.941 17 14.719 1 97.62 37 PRO B CA 1
ATOM 931 C C . PRO B 1 37 ? -4.621 17.578 13.336 1 97.62 37 PRO B C 1
ATOM 933 O O . PRO B 1 37 ? -3.449 17.703 12.977 1 97.62 37 PRO B O 1
ATOM 936 N N . ASP B 1 38 ? -5.598 17.891 12.523 1 98.06 38 ASP B N 1
ATOM 937 C CA . ASP B 1 38 ? -5.461 18.438 11.18 1 98.06 38 ASP B CA 1
ATOM 938 C C . ASP B 1 38 ? -4.578 17.547 10.312 1 98.06 38 ASP B C 1
ATOM 940 O O . ASP B 1 38 ? -3.775 18.031 9.516 1 98.06 38 ASP B O 1
ATOM 944 N N . ARG B 1 39 ? -4.656 16.297 10.477 1 97.94 39 ARG B N 1
ATOM 945 C CA . ARG B 1 39 ? -3.762 15.297 9.906 1 97.94 39 ARG B CA 1
ATOM 946 C C . ARG B 1 39 ? -3.605 15.5 8.398 1 97.94 39 ARG B C 1
ATOM 948 O O . ARG B 1 39 ? -2.486 15.539 7.887 1 97.94 39 ARG B O 1
ATOM 955 N N . TRP B 1 40 ? -4.727 15.656 7.73 1 98.56 40 TRP B N 1
ATOM 956 C CA . TRP B 1 40 ? -4.672 15.656 6.27 1 98.56 40 TRP B CA 1
ATOM 957 C C . TRP B 1 40 ? -4.004 16.922 5.75 1 98.56 40 TRP B C 1
ATOM 959 O O . TRP B 1 40 ? -3.324 16.906 4.723 1 98.56 40 TRP B O 1
ATOM 969 N N . HIS B 1 41 ? -4.168 18.016 6.473 1 98.75 41 HIS B N 1
ATOM 970 C CA . HIS B 1 41 ? -3.455 19.25 6.121 1 98.75 41 HIS B CA 1
ATOM 971 C C . HIS B 1 41 ? -1.955 19.094 6.344 1 98.75 41 HIS B C 1
ATOM 973 O O . HIS B 1 41 ? -1.15 19.562 5.539 1 98.75 41 HIS B O 1
ATOM 979 N N . LYS B 1 42 ? -1.606 18.453 7.414 1 98.69 42 LYS B N 1
ATOM 980 C CA . LYS B 1 42 ? -0.194 18.25 7.723 1 98.69 42 LYS B CA 1
ATOM 981 C C . LYS B 1 42 ? 0.459 17.312 6.711 1 98.69 42 LYS B C 1
ATOM 983 O O . LYS B 1 42 ? 1.571 17.578 6.246 1 98.69 42 LYS B O 1
ATOM 988 N N . VAL B 1 43 ? -0.229 16.281 6.344 1 98.5 43 VAL B N 1
ATOM 989 C CA . VAL B 1 43 ? 0.282 15.367 5.332 1 98.5 43 VAL B CA 1
ATOM 990 C C . VAL B 1 43 ? 0.439 16.109 4 1 98.5 43 VAL B C 1
ATOM 992 O O . VAL B 1 43 ? 1.479 16 3.346 1 98.5 43 VAL B O 1
ATOM 995 N N . SER B 1 44 ? -0.562 16.844 3.623 1 98.44 44 SER B N 1
ATOM 996 C CA . SER B 1 44 ? -0.503 17.625 2.393 1 98.44 44 SER B CA 1
ATOM 997 C C . SER B 1 44 ? 0.71 18.547 2.383 1 98.44 44 SER B C 1
ATOM 999 O O . SER B 1 44 ? 1.45 18.609 1.398 1 98.44 44 SER B O 1
ATOM 1001 N N . ARG B 1 45 ? 0.934 19.219 3.451 1 98.5 45 ARG B N 1
ATOM 1002 C CA . ARG B 1 45 ? 2.057 20.141 3.557 1 98.5 45 ARG B CA 1
ATOM 1003 C C . ARG B 1 45 ? 3.387 19.406 3.469 1 98.5 45 ARG B C 1
ATOM 1005 O O . ARG B 1 45 ? 4.316 19.859 2.803 1 98.5 45 ARG B O 1
ATOM 1012 N N . ALA B 1 46 ? 3.459 18.328 4.184 1 98.06 46 ALA B N 1
ATOM 1013 C CA . ALA B 1 46 ? 4.684 17.531 4.176 1 98.06 46 ALA B CA 1
ATOM 1014 C C . ALA B 1 46 ? 5.027 17.078 2.762 1 98.06 46 ALA B C 1
ATOM 1016 O O . ALA B 1 46 ? 6.199 16.875 2.438 1 98.06 46 ALA B O 1
ATOM 1017 N N . MET B 1 47 ? 4.023 16.953 1.909 1 97.88 47 MET B N 1
ATOM 1018 C CA . MET B 1 47 ? 4.227 16.547 0.52 1 97.88 47 MET B CA 1
ATOM 1019 C C . MET B 1 47 ? 4.551 17.75 -0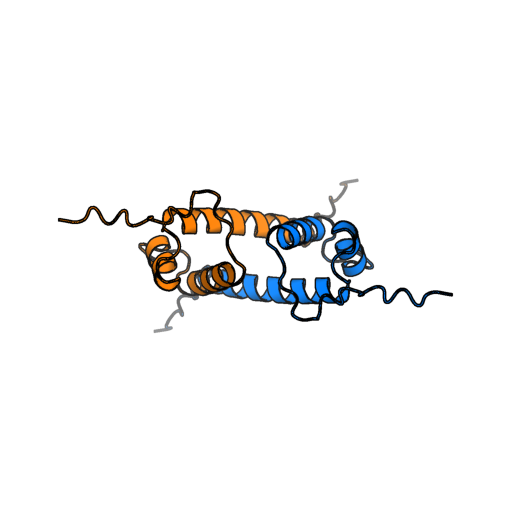.353 1 97.88 47 MET B C 1
ATOM 1021 O O . MET B 1 47 ? 4.598 17.641 -1.579 1 97.88 47 MET B O 1
ATOM 1025 N N . GLY B 1 48 ? 4.586 18.969 0.213 1 96.88 48 GLY B N 1
ATOM 1026 C CA . GLY B 1 48 ? 4.895 20.172 -0.54 1 96.88 48 GLY B CA 1
ATOM 1027 C C . GLY B 1 48 ? 3.66 20.906 -1.038 1 96.88 48 GLY B C 1
ATOM 1028 O O . GLY B 1 48 ? 3.76 21.812 -1.862 1 96.88 48 GLY B O 1
ATOM 1029 N N . GLY B 1 49 ? 2.51 20.422 -0.642 1 96.12 49 GLY B N 1
ATOM 1030 C CA . GLY B 1 49 ? 1.266 21.094 -1.001 1 96.12 49 GLY B CA 1
ATOM 1031 C C . GLY B 1 49 ? 0.787 20.734 -2.398 1 96.12 49 GLY B C 1
ATOM 1032 O O . GLY B 1 49 ? -0.102 21.406 -2.938 1 96.12 49 GLY B O 1
ATOM 1033 N N . THR B 1 50 ? 1.373 19.625 -2.951 1 94.44 50 THR B N 1
ATOM 1034 C CA . THR B 1 50 ? 1.036 19.266 -4.32 1 94.44 50 THR B CA 1
ATOM 1035 C C . THR B 1 50 ? -0.325 18.578 -4.379 1 94.44 50 THR B C 1
ATOM 1037 O O . THR B 1 50 ? -0.932 18.469 -5.445 1 94.44 50 THR B O 1
ATOM 1040 N N . LYS B 1 51 ? -0.748 18.016 -3.322 1 97.19 51 LYS B N 1
ATOM 1041 C CA . LYS B 1 51 ? -2.072 17.422 -3.143 1 97.19 51 LYS B CA 1
ATOM 1042 C C . LYS B 1 51 ? -2.842 18.141 -2.031 1 97.19 51 LYS B C 1
ATOM 1044 O O . LYS B 1 51 ? -2.273 18.469 -0.986 1 97.19 51 LYS B O 1
ATOM 1049 N N . THR B 1 52 ? -4.133 18.344 -2.354 1 97.06 52 THR B N 1
ATOM 1050 C CA . THR B 1 52 ? -4.965 18.984 -1.34 1 97.06 52 THR B CA 1
ATOM 1051 C C . THR B 1 52 ? -5.258 18.016 -0.192 1 97.06 52 THR B C 1
ATOM 1053 O O . THR B 1 52 ? -5.105 16.797 -0.338 1 97.06 52 THR B O 1
ATOM 1056 N N . ALA B 1 53 ? -5.738 18.594 0.932 1 98.06 53 ALA B N 1
ATOM 1057 C CA . ALA B 1 53 ? -6.133 17.781 2.082 1 98.06 53 ALA B CA 1
ATOM 1058 C C . ALA B 1 53 ? -7.207 16.766 1.695 1 98.06 53 ALA B C 1
ATOM 1060 O O . ALA B 1 53 ? -7.172 15.625 2.137 1 98.06 53 ALA B O 1
ATOM 1061 N N . ASP B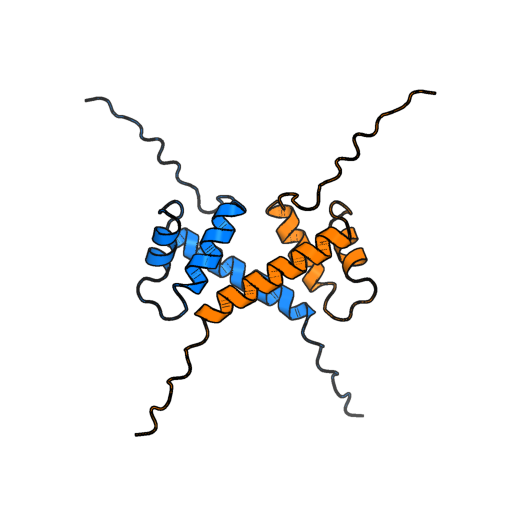 1 54 ? -8.055 17.188 0.94 1 97.69 54 ASP B N 1
ATOM 1062 C CA . ASP B 1 54 ? -9.117 16.281 0.518 1 97.69 54 ASP B CA 1
ATOM 1063 C C . ASP B 1 54 ? -8.57 15.148 -0.356 1 97.69 54 ASP B C 1
ATOM 1065 O O . ASP B 1 54 ? -8.961 13.992 -0.209 1 97.69 54 ASP B O 1
ATOM 1069 N N . GLU B 1 55 ? -7.676 15.438 -1.26 1 97.38 55 GLU B N 1
ATOM 1070 C CA . GLU B 1 55 ? -7.035 14.43 -2.096 1 97.38 55 GLU B CA 1
ATOM 1071 C C . GLU B 1 55 ? -6.238 13.438 -1.25 1 97.38 55 GLU B C 1
ATOM 1073 O O . GLU B 1 55 ? -6.262 12.234 -1.507 1 97.38 55 GLU B O 1
ATOM 1078 N N . VAL B 1 56 ? -5.609 13.953 -0.34 1 97.94 56 VAL B N 1
ATOM 1079 C CA . VAL B 1 56 ? -4.797 13.141 0.559 1 97.94 56 VAL B CA 1
ATOM 1080 C C . VAL B 1 56 ? -5.691 12.18 1.341 1 97.94 56 VAL B C 1
ATOM 1082 O O . VAL B 1 56 ? -5.398 10.992 1.443 1 97.94 56 VAL B O 1
ATOM 1085 N N . ARG B 1 57 ? -6.707 12.711 1.829 1 97.75 57 ARG B N 1
ATOM 1086 C CA . ARG B 1 57 ? -7.645 11.875 2.57 1 97.75 57 ARG B CA 1
ATOM 1087 C C . ARG B 1 57 ? -8.219 10.773 1.683 1 97.75 57 ARG B C 1
ATOM 1089 O O . ARG B 1 57 ? -8.273 9.609 2.088 1 97.75 57 ARG B O 1
ATOM 1096 N N . ASN B 1 58 ? -8.633 11.117 0.568 1 97.44 58 ASN B N 1
ATOM 1097 C CA . ASN B 1 58 ? -9.172 10.133 -0.362 1 97.44 58 ASN B CA 1
ATOM 1098 C C . ASN B 1 58 ? -8.141 9.062 -0.707 1 97.44 58 ASN B C 1
ATOM 1100 O O . ASN B 1 58 ? -8.469 7.875 -0.757 1 97.44 58 ASN B O 1
ATOM 1104 N N . HIS B 1 59 ? -6.93 9.5 -0.975 1 97.25 59 HIS B N 1
ATOM 1105 C CA . HIS B 1 59 ? -5.852 8.562 -1.28 1 97.25 59 HIS B CA 1
ATOM 1106 C C . HIS B 1 59 ? -5.598 7.617 -0.111 1 97.25 59 HIS B C 1
ATOM 1108 O O . HIS B 1 59 ? -5.297 6.441 -0.314 1 97.25 59 HIS B O 1
ATOM 1114 N N . TYR B 1 60 ? -5.781 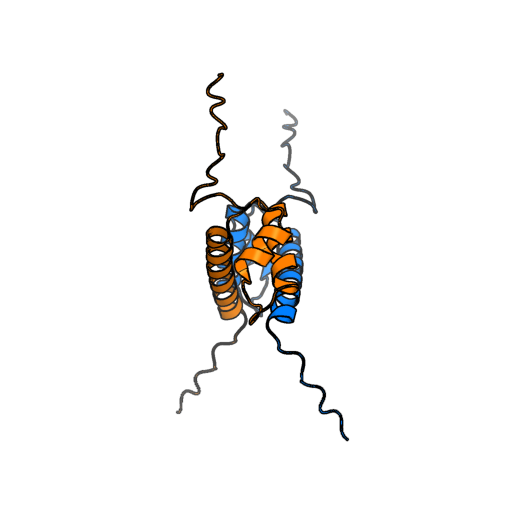8.141 1.081 1 97.44 60 TYR B N 1
ATOM 1115 C CA . TYR B 1 60 ? -5.656 7.309 2.273 1 97.44 60 TYR B CA 1
ATOM 1116 C C . TYR B 1 60 ? -6.742 6.238 2.312 1 97.44 60 TYR B C 1
ATOM 1118 O O . TYR B 1 60 ? -6.473 5.082 2.635 1 97.44 60 TYR B O 1
ATOM 1126 N N . GLU B 1 61 ? -7.914 6.617 2.027 1 97.12 61 GLU B N 1
ATOM 1127 C CA . GLU B 1 61 ? -9.016 5.66 2.023 1 97.12 61 GLU B CA 1
ATOM 1128 C C . GLU B 1 61 ? -8.789 4.555 0.997 1 97.12 61 GLU B C 1
ATOM 1130 O O . GLU B 1 61 ? -9.047 3.381 1.272 1 97.12 61 GLU B O 1
ATOM 1135 N N . ILE B 1 62 ? -8.266 4.898 -0.172 1 95.31 62 ILE B N 1
ATOM 1136 C CA . ILE B 1 62 ? -7.945 3.924 -1.208 1 95.31 62 ILE B CA 1
ATOM 1137 C C . ILE B 1 62 ? -6.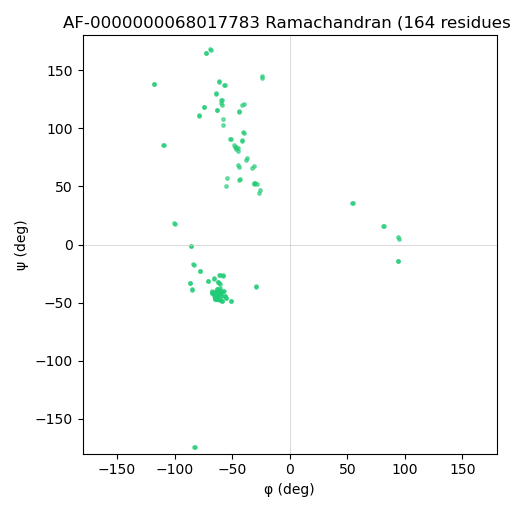836 2.998 -0.717 1 95.31 62 ILE B C 1
ATOM 1139 O O . ILE B 1 62 ? -6.922 1.777 -0.87 1 95.31 62 ILE B O 1
ATOM 1143 N N . LEU B 1 63 ? -5.812 3.58 -0.153 1 95.69 63 LEU B N 1
ATOM 1144 C CA . LEU B 1 63 ? -4.711 2.803 0.402 1 95.69 63 LEU B CA 1
ATOM 1145 C C . LEU B 1 63 ? -5.219 1.804 1.437 1 95.69 63 LEU B C 1
ATOM 1147 O O . LEU B 1 63 ? -4.805 0.642 1.438 1 95.69 63 LEU B O 1
ATOM 1151 N N . GLU B 1 64 ? -6.152 2.273 2.338 1 94.88 64 GLU B N 1
ATOM 1152 C CA . GLU B 1 64 ? -6.719 1.398 3.359 1 94.88 64 GLU B CA 1
ATOM 1153 C C . GLU B 1 64 ? -7.469 0.229 2.73 1 94.88 64 GLU B C 1
ATOM 1155 O O . GLU B 1 64 ? -7.367 -0.906 3.199 1 94.88 64 GLU B O 1
ATOM 1160 N N . GLU B 1 65 ? -8.211 0.443 1.741 1 95.25 65 GLU B N 1
ATOM 1161 C CA . GLU B 1 65 ? -8.93 -0.615 1.037 1 95.25 65 GLU B CA 1
ATOM 1162 C C . GLU B 1 65 ? -7.965 -1.615 0.409 1 95.25 65 GLU B C 1
ATOM 1164 O O . GLU B 1 65 ? -8.188 -2.826 0.469 1 95.25 65 GLU B O 1
ATOM 1169 N N . ASP B 1 66 ? -6.879 -1.104 -0.214 1 93.81 66 ASP B N 1
ATOM 1170 C CA . ASP B 1 66 ? -5.875 -1.981 -0.808 1 93.81 66 ASP B CA 1
ATOM 1171 C C . ASP B 1 66 ? -5.242 -2.881 0.249 1 93.81 66 ASP B C 1
ATOM 1173 O O . ASP B 1 66 ? -5.031 -4.074 0.013 1 93.81 66 ASP B O 1
ATOM 1177 N N . ILE B 1 67 ? -4.969 -2.287 1.398 1 93.5 67 ILE B N 1
ATOM 1178 C CA . ILE B 1 67 ? -4.355 -3.057 2.477 1 93.5 67 ILE B CA 1
ATOM 1179 C C . ILE B 1 67 ? -5.305 -4.164 2.926 1 93.5 67 ILE B C 1
ATOM 1181 O O . ILE B 1 67 ? -4.887 -5.305 3.129 1 93.5 67 ILE B O 1
ATOM 1185 N N . LYS B 1 68 ? -6.523 -3.891 3.074 1 93.81 68 LYS B N 1
ATOM 1186 C CA . LYS B 1 68 ? -7.516 -4.887 3.473 1 93.81 68 LYS B CA 1
ATOM 1187 C C . LYS B 1 68 ? -7.605 -6.012 2.447 1 93.81 68 LYS B C 1
ATOM 1189 O O . LYS B 1 68 ? -7.703 -7.184 2.812 1 93.81 68 LYS B O 1
ATOM 1194 N N . LEU B 1 69 ? -7.574 -5.691 1.256 1 93.31 69 LEU B N 1
ATOM 1195 C CA . LEU B 1 69 ? -7.648 -6.68 0.186 1 93.31 69 LEU B CA 1
ATOM 1196 C C . LEU B 1 69 ? -6.461 -7.633 0.242 1 93.31 69 LEU B C 1
ATOM 1198 O O . LEU B 1 69 ? -6.633 -8.852 0.18 1 93.31 69 LEU B O 1
ATOM 1202 N N . ILE B 1 70 ? -5.262 -7.098 0.386 1 93.38 70 ILE B N 1
ATOM 1203 C CA . ILE B 1 70 ? -4.047 -7.898 0.434 1 93.38 70 ILE B CA 1
ATOM 1204 C C . ILE B 1 70 ? -4.078 -8.812 1.656 1 93.38 70 ILE B C 1
ATOM 1206 O O . ILE B 1 70 ? -3.713 -9.992 1.569 1 93.38 70 ILE B O 1
ATOM 1210 N N . GLU B 1 71 ? -4.52 -8.234 2.756 1 91.06 71 GLU B N 1
ATOM 1211 C CA . GLU B 1 71 ? -4.547 -9 4.004 1 91.06 71 GLU B CA 1
ATOM 1212 C C . GLU B 1 71 ? -5.539 -10.156 3.922 1 91.06 71 GLU B C 1
ATOM 1214 O O . GLU B 1 71 ? -5.387 -11.156 4.621 1 91.06 71 GLU B O 1
ATOM 1219 N N . SER B 1 72 ? -6.496 -10.016 3.188 1 91.5 72 SER B N 1
ATOM 1220 C CA . SER B 1 72 ? -7.469 -11.094 3.018 1 91.5 72 SER B CA 1
ATOM 1221 C C . SER B 1 72 ? -6.812 -12.344 2.438 1 91.5 72 SER B C 1
ATOM 1223 O O . SER B 1 72 ? -7.301 -13.453 2.645 1 91.5 72 SER B O 1
ATOM 1225 N N . GLY B 1 73 ? -5.703 -12.148 1.692 1 88.94 73 GLY B N 1
ATOM 1226 C CA . GLY B 1 73 ? -4.949 -13.266 1.151 1 88.94 73 GLY B CA 1
ATOM 1227 C C . GLY B 1 73 ? -3.961 -13.852 2.141 1 88.94 73 GLY B C 1
ATOM 1228 O O . GLY B 1 73 ? -3.375 -14.906 1.89 1 88.94 73 GLY B O 1
ATOM 1229 N N . ARG B 1 74 ? -3.613 -13.211 3.17 1 85.25 74 ARG B N 1
ATOM 1230 C CA . ARG B 1 74 ? -2.658 -13.664 4.176 1 85.25 74 ARG B CA 1
ATOM 1231 C C . ARG B 1 74 ? -3.348 -14.5 5.246 1 85.25 74 ARG B C 1
ATOM 1233 O O . ARG B 1 74 ? -2.703 -15.305 5.922 1 85.25 74 ARG B O 1
ATOM 1240 N N . VAL B 1 75 ? -4.645 -14.211 5.609 1 73.75 75 VAL B N 1
ATOM 1241 C CA . VAL B 1 75 ? -5.363 -14.883 6.688 1 73.75 75 VAL B CA 1
ATOM 1242 C C . VAL B 1 75 ? -5.859 -16.25 6.207 1 73.75 75 VAL B C 1
ATOM 1244 O O . VAL B 1 75 ? -6.457 -16.359 5.133 1 73.75 75 VAL B O 1
ATOM 1247 N N . PRO B 1 76 ? -5.121 -17.312 6.887 1 63.03 76 PRO B N 1
ATOM 1248 C CA . PRO B 1 76 ? -5.73 -18.594 6.539 1 63.03 76 PRO B CA 1
ATOM 1249 C C . PRO B 1 76 ? -7.207 -18.672 6.922 1 63.03 76 PRO B C 1
ATOM 1251 O O . PRO B 1 76 ? -7.629 -18.047 7.898 1 63.03 76 PRO B O 1
ATOM 1254 N N . PHE B 1 77 ? -8.109 -18.891 5.941 1 56.16 77 PHE B N 1
ATOM 1255 C CA . PHE B 1 77 ? -9.492 -19.156 6.293 1 56.16 77 PHE B CA 1
ATOM 1256 C C . PHE B 1 77 ? -9.578 -20.062 7.516 1 56.16 77 PHE B C 1
ATOM 1258 O O . PHE B 1 77 ? -8.766 -20.969 7.68 1 56.16 77 PHE B O 1
ATOM 1265 N N . PRO B 1 78 ? -10.266 -19.5 8.586 1 52.5 78 PRO B N 1
ATOM 1266 C CA . PRO B 1 78 ? -10.477 -20.484 9.641 1 52.5 78 PRO B CA 1
ATOM 1267 C C . PRO B 1 78 ? -10.938 -21.844 9.109 1 52.5 78 PRO B C 1
ATOM 1269 O O . PRO B 1 78 ? -11.602 -21.906 8.07 1 52.5 78 PRO B O 1
ATOM 1272 N N . LYS B 1 79 ? -10.07 -22.812 9.312 1 50.81 79 LYS B N 1
ATOM 1273 C CA . LYS B 1 79 ? -10.625 -24.141 9.062 1 50.81 79 LYS B CA 1
ATOM 1274 C C . LYS B 1 79 ? -12.039 -24.25 9.617 1 50.81 79 LYS B C 1
ATOM 1276 O O . LYS B 1 79 ? -12.289 -23.922 10.781 1 50.81 79 LYS B O 1
ATOM 1281 N N . TYR B 1 80 ? -12.984 -23.969 8.961 1 51.88 80 TYR B N 1
ATOM 1282 C CA . TYR B 1 80 ? -14.32 -24.312 9.445 1 51.88 80 TYR B CA 1
ATOM 1283 C C . TYR B 1 80 ? -14.328 -25.688 10.094 1 51.88 80 TYR B C 1
ATOM 1285 O O . TYR B 1 80 ? -13.844 -26.672 9.508 1 51.88 80 TYR B O 1
ATOM 1293 N N . LYS B 1 81 ? -14.211 -25.797 11.414 1 46.38 81 LYS B N 1
ATOM 1294 C CA . LYS B 1 81 ? -14.516 -27.031 12.125 1 46.38 81 LYS B CA 1
ATOM 1295 C C . LYS B 1 81 ? -15.852 -27.609 11.68 1 46.38 81 LYS B C 1
ATOM 1297 O O . LYS B 1 81 ? -16.891 -26.938 11.781 1 46.38 81 LYS B O 1
ATOM 1302 N N . TYR B 1 82 ? -15.898 -28.375 10.586 1 41.59 82 TYR B N 1
ATOM 1303 C CA . TYR B 1 82 ? -17.125 -29.156 10.445 1 41.59 82 TYR B CA 1
ATOM 1304 C C . TYR B 1 82 ? -17.422 -29.922 11.719 1 41.59 82 TYR B C 1
ATOM 1306 O O . TYR B 1 82 ? -16.562 -30.641 12.242 1 41.59 82 TYR B O 1
ATOM 1314 N N . ARG B 1 83 ? -18.172 -29.359 12.625 1 45.75 83 ARG B N 1
ATOM 1315 C CA . ARG B 1 83 ? -18.781 -30.156 13.688 1 45.75 83 ARG B CA 1
ATOM 1316 C C . ARG B 1 83 ? -19.406 -31.438 13.125 1 45.75 83 ARG B C 1
ATOM 1318 O O . ARG B 1 83 ? -20.359 -31.375 12.352 1 45.75 83 ARG B O 1
ATOM 1325 N N . ASN B 1 84 ? -18.609 -32.406 12.641 1 31.3 84 ASN B N 1
ATOM 1326 C CA . ASN B 1 84 ? -19.281 -33.688 12.719 1 31.3 84 ASN B CA 1
ATOM 1327 C C . ASN B 1 84 ? -19.484 -34.125 14.164 1 31.3 84 ASN B C 1
ATOM 1329 O O . ASN B 1 84 ? -18.609 -33.938 15.016 1 31.3 84 ASN B O 1
#

Sequence (168 aa):
MSSGSTSSSRGGANAVWSVRENKLFEEALANYGEGTPDRWHKVSRAMGGTKTADEVRNHYEILEEDIKLIESGRVPFPKYKYRNMSSGSTSSSRGGANAVWSVRENKLFEEALANYGEGTPDRWHKVSRAMGGTKTADEVRNHYEILEEDIKLIESGRVPFPKYKYRN

Organism: Hordeum vulgare subsp. vulgare (NCBI:txid112509)

Solvent-accessible surface area (backbone atoms only — not comparable to full-atom values): 10002 Å² total; per-residue (Å²): 135,82,82,72,75,70,77,69,79,69,72,49,99,81,53,81,70,48,66,67,57,45,51,45,48,47,55,29,37,31,73,47,23,70,85,43,80,65,36,41,53,51,37,16,49,73,56,71,54,80,44,51,38,66,54,45,47,52,50,47,54,52,52,52,53,52,51,52,46,35,48,60,16,58,54,76,71,74,74,72,76,74,84,123,137,84,81,74,76,72,77,70,79,69,74,50,101,81,53,81,69,49,66,66,56,47,52,44,48,47,53,29,37,30,73,48,23,70,85,43,79,64,35,41,53,51,38,18,49,71,56,71,55,79,44,51,38,68,54,45,46,52,52,47,54,51,50,52,52,53,51,52,46,36,48,61,15,58,53,73,71,75,74,74,75,74,84,121

Foldseek 3Di:
DDPPPPVPPPCDLPRDQDPVLVVLLVVLCVVQDPPRPVSLCSSCVSSVVPDDSVSSVVVVVVVVVVVVVVVVVVDDDPPPPPPD/DDPPPPPPPPCDLPRDQDPVLVVLLVVLCVVQDPPRPVSLCSSCVSSVVPDDSVSSVVVVVVVVVVVVVVVVVVDDPPPPPPPD

Radius of gyration: 21.09 Å; Cα contacts (8 Å, |Δi|>4): 117; chains: 2; bounding box: 38×79×81 Å